Protein AF-A0A933NSB0-F1 (afdb_monomer_lite)

Radius of gyration: 14.28 Å; chains: 1; bounding box: 38×37×34 Å

Secondary structure (DSSP, 8-state):
-HHHHHHTTSSEE-TTT--EEEETTEESS--S-EEEETTEEEEESSHHHHHHHHHHHT--EEEEEE-TTT--EEEEEEETTEES--S------S-GGGGGG-TT--

pLDDT: mean 95.73, std 2.61, range [85.5, 98.75]

Sequence (106 aa):
AWKRLHDAHAIVLQAENNELRMANPFSAVPTDHQVHAAGRTWFANCAWDAVGICAALHSDGHIETTCADCAEPIEVEVRDQQPTDRHLLFHCLVPAANWWDDIVFT

Structure (mmCIF, N/CA/C/O backbone):
data_AF-A0A933NSB0-F1
#
_entry.id   AF-A0A933NSB0-F1
#
loop_
_atom_site.group_PDB
_atom_site.id
_atom_site.type_symbol
_atom_site.label_atom_id
_atom_site.label_alt_id
_atom_site.label_comp_id
_atom_site.label_asym_id
_atom_site.label_entity_id
_atom_site.label_seq_id
_atom_site.pdbx_PDB_ins_code
_atom_site.Cartn_x
_atom_site.Cartn_y
_atom_site.Cartn_z
_atom_site.occupancy
_atom_site.B_iso_or_equiv
_atom_site.auth_seq_id
_atom_site.auth_comp_id
_atom_site.auth_asym_id
_atom_site.auth_atom_id
_atom_site.pdbx_PDB_model_num
ATOM 1 N N . ALA A 1 1 ? 17.378 -17.984 -1.416 1.00 85.50 1 ALA A N 1
ATOM 2 C CA . ALA A 1 1 ? 15.939 -18.179 -1.129 1.00 85.50 1 ALA A CA 1
ATOM 3 C C . ALA A 1 1 ? 15.105 -17.001 -1.634 1.00 85.50 1 ALA A C 1
ATOM 5 O O . ALA A 1 1 ? 14.236 -17.234 -2.459 1.00 85.50 1 ALA A O 1
ATOM 6 N N . TRP A 1 2 ? 15.421 -15.765 -1.224 1.00 92.62 2 TRP A N 1
ATOM 7 C CA . TRP A 1 2 ? 14.716 -14.534 -1.613 1.00 92.62 2 TRP A CA 1
ATOM 8 C C . TRP A 1 2 ? 14.556 -14.321 -3.126 1.00 9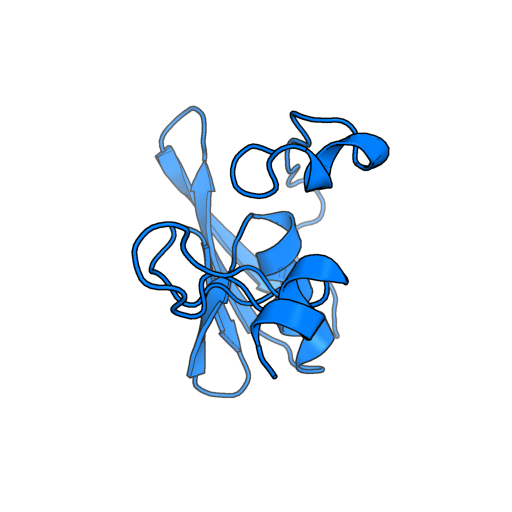2.62 2 TRP A C 1
ATOM 10 O O . TRP A 1 2 ? 13.439 -14.128 -3.582 1.00 92.62 2 TRP A O 1
ATOM 20 N N . LYS A 1 3 ? 15.619 -14.489 -3.924 1.00 94.81 3 LYS A N 1
ATOM 21 C CA . LYS A 1 3 ? 15.533 -14.368 -5.392 1.00 94.81 3 LYS A CA 1
ATOM 22 C C . LYS A 1 3 ? 14.450 -15.254 -6.025 1.00 94.81 3 LYS A C 1
ATOM 24 O O . LYS A 1 3 ? 13.685 -14.792 -6.849 1.00 94.81 3 LYS A O 1
ATOM 29 N N . ARG A 1 4 ? 14.306 -16.502 -5.567 1.00 96.69 4 ARG A N 1
ATOM 30 C CA . ARG A 1 4 ? 13.256 -17.408 -6.063 1.00 96.69 4 ARG A CA 1
ATOM 31 C C . ARG A 1 4 ? 11.844 -16.887 -5.764 1.00 96.69 4 ARG A C 1
ATOM 33 O O . ARG A 1 4 ? 10.937 -17.148 -6.538 1.00 96.69 4 ARG A O 1
ATOM 40 N N . LEU A 1 5 ? 11.645 -16.219 -4.625 1.00 97.00 5 LEU A N 1
ATOM 41 C CA . LEU A 1 5 ? 10.359 -15.601 -4.282 1.00 97.00 5 LEU A CA 1
ATOM 42 C C . LEU A 1 5 ? 10.109 -14.352 -5.132 1.00 97.00 5 LEU A C 1
ATOM 44 O O . LEU A 1 5 ? 8.975 -14.114 -5.527 1.00 97.00 5 LEU A O 1
ATOM 48 N N . HIS A 1 6 ? 11.166 -13.600 -5.436 1.00 96.88 6 HIS A N 1
ATOM 49 C CA . HIS A 1 6 ? 11.103 -12.446 -6.323 1.00 96.88 6 HIS A CA 1
ATOM 50 C C . HIS A 1 6 ? 10.737 -12.830 -7.757 1.00 96.88 6 HIS A C 1
ATOM 52 O O . HIS A 1 6 ? 9.758 -12.323 -8.288 1.00 96.88 6 HIS A O 1
ATOM 58 N N . ASP A 1 7 ? 11.445 -13.805 -8.331 1.00 95.69 7 ASP A N 1
ATOM 59 C CA . ASP A 1 7 ? 11.183 -14.326 -9.680 1.00 95.69 7 ASP A CA 1
ATOM 60 C C . ASP A 1 7 ? 9.775 -14.951 -9.797 1.00 95.69 7 ASP A C 1
ATOM 62 O O . ASP A 1 7 ? 9.228 -15.084 -10.886 1.00 95.69 7 ASP A O 1
ATOM 66 N N . ALA A 1 8 ? 9.189 -15.358 -8.665 1.00 96.56 8 ALA A N 1
ATOM 67 C CA . ALA A 1 8 ? 7.826 -15.876 -8.567 1.00 96.56 8 ALA A CA 1
ATOM 68 C C . ALA A 1 8 ? 6.791 -14.803 -8.187 1.00 96.56 8 ALA A C 1
ATOM 70 O O . ALA A 1 8 ? 5.660 -15.159 -7.857 1.00 96.56 8 ALA A O 1
ATOM 71 N N . HIS A 1 9 ? 7.173 -13.520 -8.187 1.00 96.00 9 HIS A N 1
ATOM 72 C CA . HIS A 1 9 ? 6.291 -12.385 -7.901 1.00 96.00 9 HIS A CA 1
ATOM 73 C C . HIS A 1 9 ? 5.637 -12.422 -6.505 1.00 96.00 9 HIS A C 1
ATOM 75 O O . HIS A 1 9 ? 4.598 -11.814 -6.264 1.00 96.00 9 HIS A O 1
ATOM 81 N N . ALA A 1 10 ? 6.243 -13.137 -5.554 1.00 96.19 10 ALA A N 1
ATOM 82 C CA . ALA A 1 10 ? 5.764 -13.202 -4.173 1.00 96.19 10 ALA A CA 1
ATOM 83 C C . ALA A 1 10 ? 6.301 -12.046 -3.310 1.00 96.19 10 ALA A C 1
ATOM 85 O O . ALA A 1 10 ? 5.724 -11.722 -2.276 1.00 96.19 10 ALA A O 1
ATOM 86 N N . ILE A 1 11 ? 7.425 -11.455 -3.720 1.00 97.19 11 ILE A N 1
ATOM 87 C CA . ILE A 1 11 ? 8.069 -10.294 -3.099 1.00 97.19 11 ILE A CA 1
ATOM 88 C C . ILE A 1 11 ? 8.786 -9.469 -4.170 1.00 97.19 11 ILE A C 1
ATOM 90 O O . ILE A 1 11 ? 9.105 -9.966 -5.250 1.00 97.19 11 ILE A O 1
ATOM 94 N N . VAL A 1 12 ? 9.170 -8.248 -3.828 1.00 97.81 12 VAL A N 1
ATOM 95 C CA . VAL A 1 12 ? 10.007 -7.388 -4.664 1.00 97.81 12 VAL A CA 1
ATOM 96 C C . VAL A 1 12 ? 11.318 -7.129 -3.938 1.00 97.81 12 VAL A C 1
ATOM 98 O O . VAL A 1 12 ? 11.308 -6.759 -2.764 1.00 97.81 12 VAL A O 1
ATOM 101 N N . LEU A 1 13 ? 12.443 -7.345 -4.617 1.00 97.12 13 LEU A N 1
ATOM 102 C CA . LEU A 1 13 ? 13.770 -6.995 -4.116 1.00 97.12 13 LEU A CA 1
ATOM 103 C C . LEU A 1 13 ? 14.243 -5.701 -4.781 1.00 97.12 13 LEU A C 1
ATOM 105 O O . LEU A 1 13 ? 13.905 -5.438 -5.932 1.00 97.12 13 LEU A O 1
ATOM 109 N N . GLN A 1 14 ? 15.026 -4.902 -4.063 1.00 95.19 14 GLN A N 1
ATOM 110 C CA . GLN A 1 14 ? 15.727 -3.751 -4.629 1.00 95.19 14 GLN A CA 1
ATOM 111 C C . GLN A 1 14 ? 16.800 -4.232 -5.616 1.00 95.19 14 GLN A C 1
ATOM 113 O O . GLN A 1 14 ? 17.529 -5.188 -5.329 1.00 95.19 14 GLN A O 1
ATOM 118 N N . ALA A 1 15 ? 16.909 -3.572 -6.770 1.00 90.69 15 ALA A N 1
ATOM 119 C CA . ALA A 1 15 ? 17.822 -3.983 -7.836 1.00 90.69 15 ALA A CA 1
ATOM 120 C C . ALA A 1 15 ? 19.297 -3.820 -7.430 1.00 90.69 15 ALA A C 1
ATOM 122 O O . ALA A 1 15 ? 20.159 -4.588 -7.855 1.00 90.69 15 ALA A O 1
ATOM 123 N N . GLU A 1 16 ? 19.582 -2.831 -6.585 1.00 93.44 16 GLU A N 1
ATOM 124 C CA . GLU A 1 16 ? 20.928 -2.388 -6.239 1.00 93.44 16 GLU A CA 1
ATOM 125 C C . GLU A 1 16 ? 21.599 -3.311 -5.217 1.00 93.44 16 GLU A C 1
ATOM 127 O O . GLU A 1 16 ? 22.798 -3.575 -5.307 1.00 93.44 16 GLU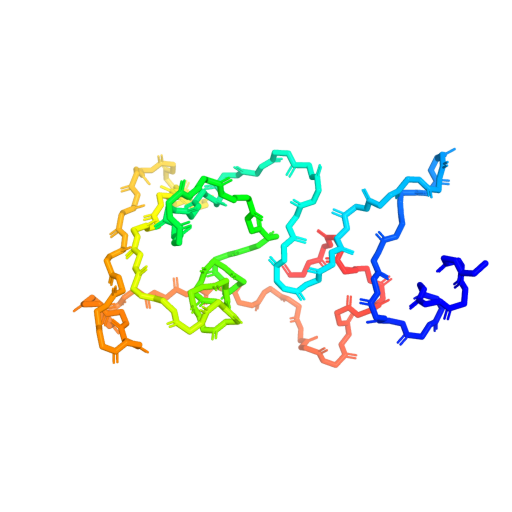 A O 1
ATOM 132 N N . ASN A 1 17 ? 20.840 -3.799 -4.232 1.00 94.19 17 ASN A N 1
ATOM 133 C CA . ASN A 1 17 ? 21.389 -4.504 -3.070 1.00 94.19 17 ASN A CA 1
ATOM 134 C C . ASN A 1 17 ? 20.652 -5.809 -2.708 1.00 94.19 17 ASN A C 1
ATOM 136 O O . ASN A 1 17 ? 21.086 -6.513 -1.797 1.00 94.19 17 ASN A O 1
ATOM 140 N N . ASN A 1 18 ? 19.596 -6.182 -3.441 1.00 94.19 18 ASN A N 1
ATOM 141 C CA . ASN A 1 18 ? 18.738 -7.342 -3.163 1.00 94.19 18 ASN A CA 1
ATOM 142 C C . ASN A 1 18 ? 18.066 -7.331 -1.775 1.00 94.19 18 ASN A C 1
ATOM 144 O O . ASN A 1 18 ? 17.661 -8.389 -1.281 1.00 94.19 18 ASN A O 1
ATOM 148 N N . GLU A 1 19 ? 17.936 -6.170 -1.132 1.00 96.19 19 GLU A N 1
ATOM 149 C CA . GLU A 1 19 ? 17.112 -6.030 0.068 1.00 96.19 19 GLU A CA 1
ATOM 150 C C . GLU A 1 19 ? 15.626 -6.121 -0.284 1.00 96.19 19 GLU A C 1
ATOM 152 O O . GLU A 1 19 ? 15.218 -5.862 -1.418 1.00 96.19 19 GLU A O 1
ATOM 157 N N . LEU A 1 20 ? 14.796 -6.491 0.693 1.00 96.44 20 LEU A N 1
ATOM 158 C CA . LEU A 1 20 ? 13.349 -6.506 0.510 1.00 96.44 20 LEU A CA 1
ATOM 159 C C . LEU A 1 20 ? 12.861 -5.080 0.236 1.00 96.44 20 LEU A C 1
ATOM 161 O O . LEU A 1 20 ? 13.147 -4.170 1.008 1.00 96.44 20 LEU A O 1
ATOM 165 N N . ARG A 1 21 ? 12.120 -4.902 -0.856 1.00 97.38 21 ARG A N 1
ATOM 166 C CA . ARG A 1 21 ? 11.417 -3.662 -1.193 1.00 97.38 21 ARG A CA 1
ATOM 167 C C . ARG A 1 21 ? 9.937 -3.773 -0.859 1.00 97.38 21 ARG A C 1
ATOM 169 O O . ARG A 1 21 ? 9.394 -2.881 -0.223 1.00 97.38 21 ARG A O 1
ATOM 176 N N . MET A 1 22 ? 9.305 -4.867 -1.279 1.00 98.00 22 MET A N 1
ATOM 177 C CA . MET A 1 22 ? 7.872 -5.090 -1.091 1.00 98.00 22 MET A CA 1
ATOM 178 C C . MET A 1 22 ? 7.610 -6.546 -0.726 1.00 98.00 22 MET A C 1
ATOM 180 O O . MET A 1 22 ? 8.199 -7.466 -1.298 1.00 98.00 22 MET A O 1
ATOM 184 N N . ALA A 1 23 ? 6.691 -6.752 0.202 1.00 97.50 23 ALA A N 1
ATOM 185 C CA . ALA A 1 23 ? 6.018 -8.019 0.424 1.00 97.50 23 ALA A CA 1
ATOM 186 C C . ALA A 1 23 ? 4.528 -7.692 0.478 1.00 97.50 23 ALA A C 1
ATOM 188 O O . ALA A 1 23 ? 4.003 -7.405 1.552 1.00 97.50 23 ALA A O 1
ATOM 189 N N . ASN A 1 24 ? 3.891 -7.625 -0.695 1.00 95.75 24 ASN A N 1
ATOM 190 C CA . ASN A 1 24 ? 2.570 -7.019 -0.840 1.00 95.75 24 ASN A CA 1
ATOM 191 C C . ASN A 1 24 ? 1.574 -7.586 0.187 1.00 95.75 24 ASN A C 1
ATOM 193 O O . ASN A 1 24 ? 1.540 -8.803 0.404 1.00 95.75 24 ASN A O 1
ATOM 197 N N . PRO A 1 25 ? 0.772 -6.720 0.829 1.00 97.50 25 PRO A N 1
ATOM 198 C CA . PRO A 1 25 ? 0.610 -5.282 0.552 1.00 97.50 25 PRO A CA 1
ATOM 199 C C . PRO A 1 25 ? 1.629 -4.353 1.255 1.00 97.50 25 PRO A C 1
ATOM 201 O O . PRO A 1 25 ? 1.512 -3.132 1.194 1.00 97.50 25 PRO A O 1
ATOM 204 N N . PHE A 1 26 ? 2.629 -4.904 1.946 1.00 98.56 26 PHE A N 1
ATOM 205 C CA . PHE A 1 26 ? 3.564 -4.133 2.766 1.00 98.56 26 PHE A CA 1
ATOM 206 C C . PHE A 1 26 ? 4.755 -3.612 1.955 1.00 98.56 26 PHE A C 1
ATOM 208 O O . PHE A 1 26 ? 5.414 -4.372 1.235 1.00 98.56 26 PHE A O 1
ATOM 215 N N . SER A 1 27 ? 5.081 -2.337 2.154 1.00 98.38 27 SER A N 1
ATOM 216 C CA . SER A 1 27 ? 6.333 -1.725 1.717 1.00 98.38 27 SER A CA 1
ATOM 217 C C . SER A 1 27 ? 7.387 -1.839 2.818 1.00 98.38 27 SER A C 1
ATOM 219 O O . SER A 1 27 ? 7.122 -1.585 3.995 1.00 98.38 27 SER A O 1
ATOM 221 N N . ALA A 1 28 ? 8.607 -2.203 2.433 1.00 97.56 28 ALA A N 1
ATOM 222 C CA . ALA A 1 28 ? 9.772 -2.196 3.316 1.00 97.56 28 ALA A CA 1
ATOM 223 C C . ALA A 1 28 ? 10.512 -0.844 3.312 1.00 97.56 28 ALA A C 1
ATOM 225 O O . ALA A 1 28 ? 11.462 -0.662 4.072 1.00 97.56 28 ALA A O 1
ATOM 226 N N . VAL A 1 29 ? 10.074 0.105 2.478 1.00 96.31 29 VAL A N 1
ATOM 227 C CA . VAL A 1 29 ? 10.581 1.484 2.421 1.00 96.31 29 VAL A CA 1
ATOM 228 C C . VAL A 1 29 ? 9.463 2.484 2.749 1.00 96.31 29 VAL A C 1
ATOM 230 O O . VAL A 1 29 ? 8.294 2.171 2.511 1.00 96.31 29 VAL A O 1
ATOM 233 N N . PRO A 1 30 ? 9.776 3.678 3.286 1.00 97.00 30 PRO A N 1
ATOM 234 C CA . PRO A 1 30 ? 8.766 4.705 3.530 1.00 97.00 30 PRO A CA 1
ATOM 235 C C . PRO A 1 30 ? 8.020 5.106 2.253 1.00 97.00 30 PRO A C 1
ATOM 237 O O . PRO A 1 30 ? 8.629 5.237 1.190 1.00 97.00 30 PRO A O 1
ATOM 240 N N . THR A 1 31 ? 6.714 5.322 2.378 1.00 96.88 31 THR A N 1
ATOM 241 C CA . THR A 1 31 ? 5.818 5.808 1.320 1.00 96.88 31 THR A CA 1
ATOM 242 C C . THR A 1 31 ? 4.831 6.812 1.908 1.00 96.88 31 THR A C 1
ATOM 244 O O . THR A 1 31 ? 4.682 6.900 3.130 1.00 96.88 31 THR A O 1
ATOM 247 N N . ASP A 1 32 ? 4.101 7.516 1.045 1.00 95.44 32 ASP A N 1
ATOM 248 C CA . ASP A 1 32 ? 3.008 8.405 1.452 1.00 95.44 32 ASP A CA 1
ATOM 249 C C . ASP A 1 32 ? 1.759 7.639 1.927 1.00 95.44 32 ASP A C 1
ATOM 251 O O . ASP A 1 32 ? 0.737 8.252 2.206 1.00 95.44 32 ASP A O 1
ATOM 255 N N . HIS A 1 33 ? 1.792 6.306 1.995 1.00 98.00 33 HIS A N 1
ATOM 256 C CA . HIS A 1 33 ? 0.661 5.479 2.414 1.00 98.00 33 HIS A CA 1
ATOM 257 C C . HIS A 1 33 ? 0.974 4.822 3.761 1.00 98.00 33 HIS A C 1
ATOM 259 O O . HIS A 1 33 ? 1.515 3.713 3.814 1.00 98.00 33 HIS A O 1
ATOM 265 N N . GLN A 1 34 ? 0.645 5.507 4.855 1.00 98.62 34 GLN A N 1
ATOM 266 C CA . GLN A 1 34 ? 0.821 4.986 6.209 1.00 98.62 34 GLN A CA 1
ATOM 267 C C . GLN A 1 34 ? -0.453 4.298 6.691 1.00 98.62 34 GLN A C 1
ATOM 269 O O . GLN A 1 34 ? -1.555 4.796 6.489 1.00 98.62 34 GLN A O 1
ATOM 274 N N . VAL A 1 35 ? -0.301 3.143 7.337 1.00 98.75 35 VAL A N 1
ATOM 275 C CA . VAL A 1 35 ? -1.417 2.358 7.874 1.00 98.75 35 VAL A CA 1
ATOM 276 C C . VAL A 1 35 ? -1.167 2.039 9.339 1.00 98.75 35 VAL A C 1
ATOM 278 O O . VAL A 1 35 ? -0.234 1.313 9.685 1.00 98.75 35 VAL A O 1
ATOM 281 N N . HIS A 1 36 ? -2.033 2.544 10.205 1.00 98.69 36 HIS A N 1
ATOM 282 C CA . HIS A 1 36 ? -2.063 2.250 11.628 1.00 98.69 36 HIS A CA 1
ATOM 283 C C . HIS A 1 36 ? -3.014 1.077 11.869 1.00 98.69 36 HIS A C 1
ATOM 285 O O . HIS A 1 36 ? -4.233 1.237 11.883 1.00 98.69 36 HIS A O 1
ATOM 291 N N . ALA A 1 37 ? -2.459 -0.123 12.044 1.00 98.31 37 ALA A N 1
ATOM 292 C CA . ALA A 1 37 ? -3.237 -1.348 12.214 1.00 98.31 37 ALA A CA 1
ATOM 293 C C . ALA A 1 37 ? -2.505 -2.352 13.112 1.00 98.31 37 ALA A C 1
ATOM 295 O O . ALA A 1 37 ? -1.272 -2.432 13.118 1.00 98.31 37 ALA A O 1
ATOM 296 N N . ALA A 1 38 ? -3.270 -3.135 13.879 1.00 97.38 38 ALA A N 1
ATOM 297 C CA . ALA A 1 38 ? -2.743 -4.145 14.802 1.00 97.38 38 ALA A CA 1
ATOM 298 C C . ALA A 1 38 ? -1.659 -3.613 15.776 1.00 97.38 38 ALA A C 1
ATOM 300 O O . ALA A 1 38 ? -0.678 -4.294 16.081 1.00 97.38 38 ALA A O 1
ATOM 301 N N . GLY A 1 39 ? -1.822 -2.373 16.257 1.00 97.81 39 GLY A N 1
ATOM 302 C CA . GLY A 1 39 ? -0.917 -1.738 17.227 1.00 97.81 39 GLY A CA 1
ATOM 303 C C . GLY A 1 39 ? 0.445 -1.313 16.666 1.00 97.81 39 GLY A C 1
ATOM 304 O O . GLY A 1 39 ? 1.379 -1.104 17.441 1.00 97.81 39 GLY A O 1
ATOM 305 N N . ARG A 1 40 ? 0.588 -1.219 15.339 1.00 98.25 40 ARG A N 1
ATOM 306 C CA . ARG A 1 40 ? 1.809 -0.783 14.647 1.00 98.25 40 ARG A CA 1
ATOM 307 C C . ARG A 1 40 ? 1.472 0.165 13.500 1.00 98.25 40 ARG A C 1
ATOM 309 O O . ARG A 1 40 ? 0.339 0.188 13.026 1.00 98.25 40 ARG A O 1
ATOM 316 N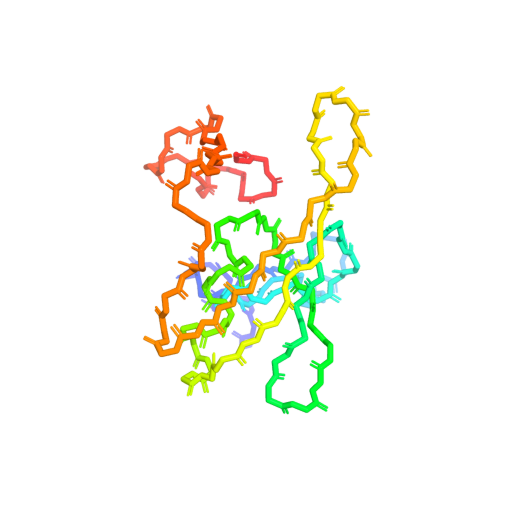 N . THR A 1 41 ? 2.484 0.898 13.050 1.00 98.50 41 THR A N 1
ATOM 317 C CA . THR A 1 41 ? 2.440 1.655 11.797 1.00 98.50 41 THR A CA 1
ATOM 318 C C . THR A 1 41 ? 3.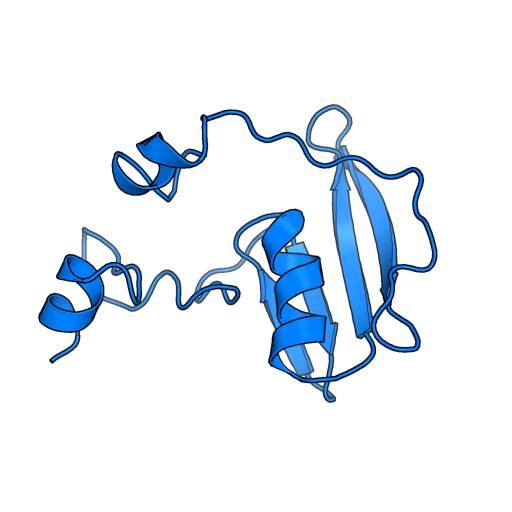163 0.866 10.714 1.00 98.50 41 THR A C 1
ATOM 320 O O . THR A 1 41 ? 4.273 0.374 10.933 1.00 98.50 41 THR A O 1
ATOM 323 N N . TRP A 1 42 ? 2.526 0.756 9.557 1.00 98.62 42 TRP A N 1
ATOM 324 C CA . TRP A 1 42 ? 3.026 0.092 8.361 1.00 98.62 42 TRP A CA 1
ATOM 325 C C . TRP A 1 42 ? 3.082 1.087 7.205 1.00 98.62 42 TRP A C 1
ATOM 327 O O . TRP A 1 42 ? 2.316 2.047 7.183 1.00 98.62 42 TRP A O 1
ATOM 337 N N . PHE A 1 43 ? 3.942 0.825 6.226 1.00 98.75 43 PHE A N 1
ATOM 338 C CA . PHE A 1 43 ? 3.903 1.500 4.931 1.00 98.75 43 PHE A CA 1
ATOM 339 C C . PHE A 1 43 ? 3.281 0.562 3.898 1.00 98.75 43 PHE A C 1
ATOM 341 O O . PHE A 1 43 ? 3.627 -0.621 3.855 1.00 98.75 43 PHE A O 1
ATOM 348 N N . ALA A 1 44 ? 2.385 1.080 3.067 1.00 98.38 44 ALA A N 1
ATOM 349 C CA . ALA A 1 44 ? 1.821 0.372 1.921 1.00 98.38 44 ALA A CA 1
ATOM 350 C C . ALA A 1 44 ? 2.482 0.821 0.614 1.00 98.38 44 ALA A C 1
ATOM 352 O O . ALA A 1 44 ? 2.989 1.940 0.531 1.00 98.38 44 ALA A O 1
ATOM 353 N N . ASN A 1 45 ? 2.471 -0.020 -0.424 1.00 97.31 45 ASN A N 1
ATOM 354 C CA . ASN A 1 45 ? 3.088 0.353 -1.707 1.00 97.31 45 ASN A CA 1
ATOM 355 C C . ASN A 1 45 ? 2.257 1.377 -2.496 1.00 97.31 45 ASN A C 1
ATOM 357 O O . ASN A 1 45 ? 2.817 2.149 -3.267 1.00 97.31 45 ASN A O 1
ATOM 361 N N . CYS A 1 46 ? 0.936 1.379 -2.313 1.00 95.56 46 CYS A N 1
ATOM 362 C CA . CYS A 1 46 ? -0.003 2.261 -3.002 1.00 95.56 46 CYS A CA 1
ATOM 363 C C . CYS A 1 46 ? -1.303 2.421 -2.191 1.00 95.56 46 CYS A C 1
ATOM 365 O O . CYS A 1 46 ? -1.507 1.747 -1.176 1.00 95.56 46 CYS A O 1
ATOM 367 N N . ALA A 1 47 ? -2.223 3.263 -2.672 1.00 95.12 47 ALA A N 1
ATOM 368 C CA . ALA A 1 47 ? -3.532 3.466 -2.046 1.00 95.12 47 ALA A CA 1
ATOM 369 C C . ALA A 1 47 ? -4.370 2.172 -1.942 1.00 95.12 47 ALA A C 1
ATOM 371 O O . ALA A 1 47 ? -5.051 1.958 -0.941 1.00 95.12 47 ALA A O 1
ATOM 372 N N . TRP A 1 48 ? -4.299 1.286 -2.944 1.00 94.56 48 TRP A N 1
ATOM 373 C CA . TRP A 1 48 ? -4.975 -0.019 -2.907 1.00 94.56 48 TRP A CA 1
ATOM 374 C C . TRP A 1 48 ? -4.383 -0.939 -1.831 1.00 94.56 48 TRP A C 1
ATOM 376 O O . TRP A 1 48 ? -5.112 -1.509 -1.016 1.00 94.56 48 TRP A O 1
ATOM 386 N N . ASP A 1 49 ? -3.055 -1.033 -1.786 1.00 97.12 49 ASP A N 1
ATOM 387 C CA . ASP A 1 49 ? -2.340 -1.838 -0.797 1.00 97.12 49 ASP A CA 1
ATOM 388 C C . ASP A 1 49 ? -2.577 -1.332 0.633 1.00 97.12 49 ASP A C 1
ATOM 390 O O . ASP A 1 49 ? -2.608 -2.137 1.561 1.00 97.12 49 ASP A O 1
ATOM 394 N N . ALA A 1 50 ? -2.820 -0.033 0.833 1.00 97.44 50 ALA A N 1
ATOM 395 C CA . ALA A 1 50 ? -3.112 0.517 2.155 1.00 97.44 50 ALA A CA 1
ATOM 396 C C . ALA A 1 50 ? -4.364 -0.118 2.784 1.00 97.44 50 ALA A C 1
ATOM 398 O O . ALA A 1 50 ? -4.335 -0.558 3.934 1.00 97.44 50 ALA A O 1
ATOM 399 N N . VAL A 1 51 ? -5.436 -0.271 2.001 1.00 95.81 51 VAL A N 1
ATOM 400 C CA . VAL A 1 51 ? -6.631 -1.023 2.425 1.00 95.81 51 VAL A CA 1
ATOM 401 C C . VAL A 1 51 ? -6.316 -2.521 2.532 1.00 95.81 51 VAL A C 1
ATOM 403 O O . VAL A 1 51 ? -6.787 -3.204 3.446 1.00 95.81 51 VAL A O 1
ATOM 406 N N . GLY A 1 52 ? -5.469 -3.028 1.630 1.00 96.69 52 GLY A N 1
ATOM 407 C CA . GLY A 1 52 ? -4.966 -4.400 1.643 1.00 96.69 52 GLY A CA 1
ATOM 408 C C . GLY A 1 52 ? -4.263 -4.795 2.946 1.00 96.69 52 GLY A C 1
ATOM 409 O O . GLY A 1 52 ? -4.432 -5.928 3.392 1.00 96.69 52 GLY A O 1
ATOM 410 N N . ILE A 1 53 ? -3.523 -3.888 3.596 1.00 98.44 53 ILE A N 1
ATOM 411 C CA . ILE A 1 53 ? -2.854 -4.154 4.882 1.00 98.44 53 ILE A CA 1
ATOM 412 C C . ILE A 1 53 ? -3.875 -4.486 5.975 1.00 98.44 53 ILE A C 1
ATOM 414 O O . ILE A 1 53 ? -3.717 -5.496 6.665 1.00 98.44 53 ILE A O 1
ATOM 418 N N . CYS A 1 54 ? -4.940 -3.691 6.117 1.00 97.88 54 CYS A N 1
ATOM 419 C CA . CYS A 1 54 ? -6.003 -3.955 7.094 1.00 97.88 54 CYS A CA 1
ATOM 420 C C . CYS A 1 54 ? -6.650 -5.329 6.851 1.00 97.88 54 CYS A C 1
ATOM 422 O O . CYS A 1 54 ? -6.815 -6.123 7.782 1.00 97.88 54 CYS A O 1
ATOM 424 N N . ALA A 1 55 ? -6.930 -5.651 5.583 1.00 96.62 55 ALA A N 1
ATOM 425 C CA . ALA A 1 55 ? -7.455 -6.955 5.188 1.00 96.62 55 ALA A CA 1
ATOM 426 C C . ALA A 1 55 ? -6.487 -8.110 5.514 1.00 96.62 55 ALA A C 1
ATOM 428 O O . ALA A 1 55 ? -6.910 -9.110 6.093 1.00 96.62 55 ALA A O 1
ATOM 429 N N . ALA A 1 56 ? -5.195 -7.971 5.197 1.00 97.12 56 ALA A N 1
ATOM 430 C CA . ALA A 1 56 ? -4.173 -8.991 5.444 1.00 97.12 56 ALA A CA 1
ATOM 431 C C . ALA A 1 56 ? -3.946 -9.260 6.941 1.00 97.12 56 ALA A C 1
ATOM 433 O O . ALA A 1 56 ? -3.646 -10.388 7.333 1.00 97.12 56 ALA A O 1
ATOM 434 N N . LEU A 1 57 ? -4.094 -8.232 7.780 1.00 97.19 57 LEU A N 1
ATOM 435 C CA . LEU A 1 57 ? -3.964 -8.337 9.234 1.00 97.19 57 LEU A CA 1
ATOM 436 C C . LEU A 1 57 ? -5.269 -8.740 9.932 1.00 97.19 57 LEU A C 1
ATOM 438 O O . LEU A 1 57 ? -5.254 -8.943 11.145 1.00 97.19 57 LEU A O 1
ATOM 442 N N . HIS A 1 58 ? -6.380 -8.849 9.195 1.00 96.50 58 HIS A N 1
ATOM 443 C CA . HIS A 1 58 ? -7.721 -9.049 9.751 1.00 96.50 58 HIS A CA 1
ATOM 444 C C . HIS A 1 58 ? -8.038 -8.054 10.879 1.00 96.50 58 HIS A C 1
ATOM 446 O O . HIS A 1 58 ? -8.568 -8.429 11.926 1.00 96.50 58 HIS A O 1
ATOM 452 N N . SER A 1 59 ? -7.675 -6.789 10.669 1.00 97.00 59 SER A N 1
ATOM 453 C CA . SER A 1 59 ? -7.766 -5.729 11.669 1.00 97.00 59 SER A CA 1
ATOM 454 C C . SER A 1 59 ? -8.404 -4.489 11.068 1.00 97.00 59 SER A C 1
ATOM 456 O O . SER A 1 59 ? -8.147 -4.138 9.917 1.00 97.00 59 SER A O 1
ATOM 458 N N . ASP A 1 60 ? -9.166 -3.790 11.899 1.00 98.06 60 ASP A N 1
ATOM 459 C CA . ASP A 1 60 ? -9.509 -2.393 11.663 1.00 98.06 60 ASP A CA 1
ATOM 460 C C . ASP A 1 60 ? -8.239 -1.533 11.708 1.00 98.06 60 ASP A C 1
ATOM 462 O O . ASP A 1 60 ? -7.195 -1.956 12.235 1.00 98.06 60 ASP A O 1
ATOM 466 N N . GLY A 1 61 ? -8.321 -0.327 11.157 1.00 97.81 61 GLY A N 1
ATOM 467 C CA . GLY A 1 61 ? -7.176 0.569 11.106 1.00 97.81 61 GLY A CA 1
ATOM 468 C C . GLY A 1 61 ? -7.497 1.952 10.570 1.00 97.81 61 GLY A C 1
ATOM 469 O O . GLY A 1 61 ? -8.609 2.226 10.124 1.00 97.81 61 GLY A O 1
ATOM 470 N N . HIS A 1 62 ? -6.492 2.814 10.615 1.00 98.50 62 HIS A N 1
ATOM 471 C CA . HIS A 1 62 ? -6.533 4.170 10.079 1.00 98.50 62 HIS A CA 1
ATOM 472 C C . HIS A 1 62 ? -5.412 4.327 9.057 1.00 98.50 62 HIS A C 1
ATOM 474 O O . HIS A 1 62 ? -4.287 3.881 9.284 1.00 98.50 62 HIS A O 1
ATOM 480 N N . ILE A 1 63 ? -5.753 4.871 7.898 1.00 98.44 63 ILE A N 1
ATOM 481 C CA . ILE A 1 63 ? -4.855 5.058 6.766 1.00 98.44 63 ILE A CA 1
ATOM 482 C C . ILE A 1 63 ? -4.662 6.555 6.586 1.00 98.44 63 ILE A C 1
ATOM 484 O O . ILE A 1 63 ? -5.641 7.277 6.412 1.00 98.44 63 ILE A O 1
ATOM 488 N N . GLU A 1 64 ? -3.412 6.994 6.558 1.00 98.44 64 GLU A N 1
ATOM 489 C CA . GLU A 1 64 ? -3.027 8.360 6.224 1.00 98.44 64 GLU A CA 1
ATOM 490 C C . GLU A 1 64 ? -2.335 8.368 4.866 1.00 98.44 64 GLU A C 1
ATOM 492 O O . GLU A 1 64 ? -1.414 7.582 4.609 1.00 98.44 64 GLU A O 1
ATOM 497 N N . THR A 1 65 ? -2.779 9.258 3.984 1.00 97.38 65 THR A N 1
ATOM 498 C CA . THR A 1 65 ? -2.145 9.462 2.689 1.00 97.38 65 THR A CA 1
ATOM 499 C C . THR A 1 65 ? -2.345 10.868 2.137 1.00 97.38 65 THR A C 1
ATOM 501 O O . THR A 1 65 ? -2.861 11.747 2.823 1.00 97.38 65 THR A O 1
ATOM 504 N N . THR A 1 66 ? -1.896 11.112 0.910 1.00 96.31 66 THR A N 1
ATOM 505 C CA . THR A 1 66 ? -2.005 12.395 0.219 1.00 96.31 66 THR A CA 1
ATOM 506 C C . THR A 1 66 ? -2.584 12.204 -1.178 1.00 96.31 66 THR A C 1
ATOM 508 O O . THR A 1 66 ? -2.388 11.181 -1.839 1.00 96.31 66 THR A O 1
ATOM 511 N N . CYS A 1 67 ? -3.330 13.201 -1.647 1.00 94.00 67 CYS A N 1
ATOM 512 C CA . CYS A 1 67 ? -3.800 13.238 -3.024 1.00 94.00 67 CYS A CA 1
ATOM 513 C C . CYS A 1 67 ? -2.615 13.393 -3.988 1.00 94.00 67 CYS A C 1
ATOM 515 O O . CYS A 1 67 ? -1.849 14.348 -3.877 1.00 94.00 67 CYS A O 1
ATOM 517 N N . ALA A 1 68 ? -2.507 12.515 -4.986 1.00 91.56 68 ALA A N 1
ATOM 518 C CA . ALA A 1 68 ? -1.425 12.576 -5.972 1.00 91.56 68 ALA A CA 1
ATOM 519 C C . ALA A 1 68 ? -1.469 13.826 -6.882 1.00 91.56 68 ALA A C 1
ATOM 521 O O . ALA A 1 68 ? -0.459 14.154 -7.498 1.00 91.56 68 ALA A O 1
ATOM 522 N N . ASP A 1 69 ? -2.614 14.516 -6.978 1.00 93.31 69 ASP A N 1
ATOM 523 C CA . ASP A 1 69 ? -2.783 15.729 -7.798 1.00 93.31 69 ASP A CA 1
ATOM 524 C C . ASP A 1 69 ? -2.511 17.018 -7.001 1.00 93.31 69 ASP A C 1
ATOM 526 O O . ASP A 1 69 ? -1.702 17.852 -7.403 1.00 93.31 69 ASP A O 1
ATOM 530 N N . CYS A 1 70 ? -3.155 17.175 -5.839 1.00 95.31 70 CYS A N 1
ATOM 531 C CA . CYS A 1 70 ? -3.112 18.419 -5.060 1.00 95.31 70 CYS A CA 1
ATOM 532 C C . CYS A 1 70 ? -2.319 18.339 -3.745 1.00 95.31 70 CYS A C 1
ATOM 534 O O . CYS A 1 70 ? -2.183 19.355 -3.066 1.00 95.31 70 CYS A O 1
ATOM 536 N N . ALA A 1 71 ? -1.806 17.161 -3.375 1.00 95.62 71 ALA A N 1
ATOM 537 C CA . ALA A 1 71 ? -1.108 16.887 -2.114 1.00 95.62 71 ALA A CA 1
ATOM 538 C C . ALA A 1 71 ? -1.928 17.124 -0.829 1.00 95.62 71 ALA A C 1
ATOM 540 O O . ALA A 1 71 ? -1.367 17.100 0.267 1.00 95.62 71 ALA A O 1
ATOM 541 N N . GLU A 1 72 ? -3.247 17.323 -0.927 1.00 97.19 72 GLU A N 1
ATOM 542 C CA . GLU A 1 72 ? -4.101 17.418 0.259 1.00 97.19 72 GLU A CA 1
ATOM 543 C C . GLU A 1 72 ? -4.086 16.098 1.048 1.00 97.19 72 GLU A C 1
ATOM 545 O O . GLU A 1 72 ? -4.132 15.025 0.432 1.00 97.19 72 GLU A O 1
ATOM 550 N N . PRO A 1 73 ? -4.025 16.152 2.393 1.00 97.25 73 PRO A N 1
ATOM 551 C CA . PRO A 1 73 ? -4.120 14.962 3.227 1.00 97.25 73 PRO A CA 1
ATOM 552 C C . PRO A 1 73 ? -5.459 14.246 3.034 1.00 97.25 73 PRO A C 1
ATOM 554 O O . PRO A 1 73 ? -6.517 14.875 2.991 1.00 97.25 73 PRO A O 1
ATOM 557 N N . ILE A 1 74 ? -5.403 12.922 2.964 1.00 96.81 74 ILE A N 1
ATOM 558 C CA . ILE A 1 74 ? -6.557 12.031 2.909 1.00 96.81 74 ILE A CA 1
ATOM 559 C C . ILE A 1 74 ? -6.412 11.033 4.052 1.00 96.81 74 ILE A C 1
ATOM 561 O O . ILE A 1 74 ? -5.389 10.360 4.171 1.00 96.81 74 ILE A O 1
ATOM 565 N N . GLU A 1 75 ? -7.457 10.907 4.860 1.00 97.50 75 GLU A N 1
ATOM 566 C CA . GLU A 1 75 ? -7.535 9.921 5.933 1.00 97.50 75 GLU A CA 1
ATOM 56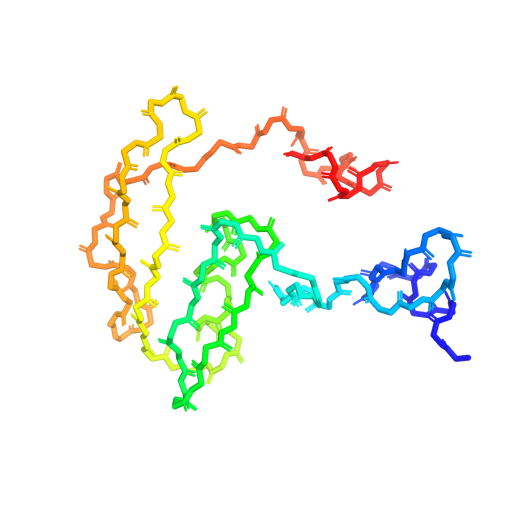7 C C . GLU A 1 75 ? -8.681 8.946 5.668 1.00 97.50 75 GLU A C 1
ATOM 569 O O . GLU A 1 75 ? -9.786 9.353 5.301 1.00 97.50 75 GLU A O 1
ATOM 574 N N . VAL A 1 76 ? -8.428 7.652 5.861 1.00 97.25 76 VAL A N 1
ATOM 575 C CA . VAL A 1 76 ? -9.431 6.596 5.683 1.00 97.25 76 VAL A CA 1
ATOM 576 C C . VAL A 1 76 ? -9.460 5.706 6.912 1.00 97.25 76 VAL A C 1
ATOM 578 O O . VAL A 1 76 ? -8.483 5.043 7.247 1.00 97.25 76 VAL A O 1
ATOM 581 N N . GLU A 1 77 ? -10.614 5.639 7.562 1.00 98.19 77 GLU A N 1
ATOM 582 C CA . GLU A 1 77 ? -10.870 4.661 8.614 1.00 98.19 77 GLU A CA 1
ATOM 583 C C . GLU A 1 77 ? -11.354 3.351 7.984 1.00 98.19 77 GLU A C 1
ATOM 585 O O . GLU A 1 77 ? -12.217 3.350 7.104 1.00 98.19 77 GLU A O 1
ATOM 590 N N . VAL A 1 78 ? -10.839 2.222 8.461 1.00 97.81 78 VAL A N 1
ATOM 591 C CA . VAL A 1 78 ? -11.328 0.879 8.140 1.00 97.81 78 VAL A CA 1
ATOM 592 C C . VAL A 1 78 ? -11.967 0.299 9.393 1.00 97.81 78 VAL A C 1
ATOM 594 O O . VAL A 1 78 ? -11.297 0.155 10.415 1.00 97.81 78 VAL A O 1
ATOM 597 N N . ARG A 1 79 ? -13.259 -0.029 9.308 1.00 97.19 79 ARG A N 1
ATOM 598 C CA . ARG A 1 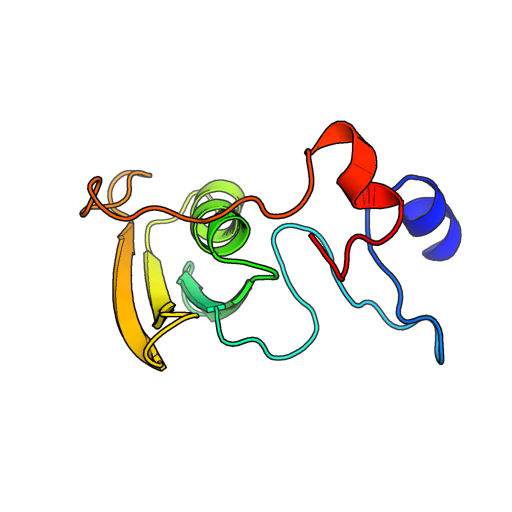79 ? -14.064 -0.598 10.397 1.00 97.19 79 ARG A CA 1
ATOM 599 C C . ARG A 1 79 ? -14.853 -1.795 9.913 1.00 97.19 79 ARG A C 1
ATOM 601 O O . ARG A 1 79 ? -15.432 -1.744 8.828 1.00 97.19 79 ARG A O 1
ATOM 608 N N . ASP A 1 80 ? -14.877 -2.860 10.706 1.00 94.81 80 ASP A N 1
ATOM 609 C CA . ASP A 1 80 ? -15.504 -4.131 10.336 1.00 94.81 80 ASP A CA 1
ATOM 610 C C . ASP A 1 80 ? -15.061 -4.592 8.929 1.00 94.81 80 ASP A C 1
ATOM 612 O O . ASP A 1 80 ? -15.871 -4.999 8.090 1.00 94.81 80 ASP A O 1
ATOM 616 N N . GLN A 1 81 ? -13.753 -4.472 8.658 1.00 87.56 81 GLN A N 1
ATOM 617 C CA . GLN A 1 81 ? -13.114 -4.792 7.370 1.00 87.56 81 GLN A CA 1
ATOM 618 C C . GLN A 1 81 ? -13.614 -3.979 6.161 1.00 87.56 81 GLN A C 1
ATOM 620 O O . GLN A 1 81 ? -13.462 -4.411 5.016 1.00 87.56 81 GLN A O 1
ATOM 625 N N . GLN A 1 82 ? -14.207 -2.803 6.375 1.00 93.38 82 GLN A N 1
ATOM 626 C CA . GLN A 1 82 ? -14.669 -1.932 5.294 1.00 93.38 82 GLN A CA 1
ATOM 627 C C . GLN A 1 82 ? -14.205 -0.486 5.501 1.00 93.38 82 GLN A C 1
ATOM 629 O O . GLN A 1 82 ? -14.259 0.013 6.625 1.00 93.38 82 GLN A O 1
ATOM 634 N N . PRO A 1 83 ? -13.778 0.220 4.437 1.00 94.06 83 PRO A N 1
ATOM 635 C CA . PRO A 1 83 ? -13.500 1.645 4.539 1.00 94.06 83 PRO A CA 1
ATOM 636 C C . PRO A 1 83 ? -14.793 2.406 4.855 1.00 94.06 83 PRO A C 1
ATOM 638 O O . PRO A 1 83 ? -15.865 2.107 4.309 1.00 94.06 83 PRO A O 1
ATOM 641 N N . THR A 1 84 ? -14.701 3.386 5.751 1.00 95.00 84 THR A N 1
ATOM 642 C CA . THR A 1 84 ? -15.850 4.200 6.164 1.00 95.00 84 THR A CA 1
ATOM 643 C C . THR A 1 84 ? -16.284 5.173 5.075 1.00 95.00 84 THR A C 1
ATOM 645 O O . THR A 1 84 ? -17.480 5.427 4.942 1.00 95.00 84 THR A O 1
ATOM 648 N N . ASP A 1 85 ? -15.340 5.688 4.280 1.00 92.19 85 ASP A N 1
ATOM 649 C CA . ASP A 1 85 ? -15.635 6.458 3.073 1.00 92.19 85 ASP A CA 1
ATOM 650 C C . ASP A 1 85 ? -15.485 5.577 1.828 1.00 92.19 85 ASP A C 1
ATOM 652 O O . ASP A 1 85 ? -14.445 4.964 1.591 1.00 92.19 85 ASP A O 1
ATOM 656 N N . ARG A 1 86 ? -16.552 5.508 1.030 1.00 89.12 86 ARG A N 1
ATOM 657 C CA . ARG A 1 86 ? -16.635 4.701 -0.197 1.00 89.12 86 ARG A CA 1
ATOM 658 C C . ARG A 1 86 ? -16.638 5.544 -1.470 1.00 89.12 86 ARG A C 1
ATOM 660 O O . ARG A 1 86 ? -16.808 4.987 -2.550 1.00 89.12 86 ARG A O 1
ATOM 667 N N . HIS A 1 87 ? -16.506 6.863 -1.351 1.00 92.62 87 HIS A N 1
ATOM 668 C CA . HIS A 1 87 ? -16.470 7.775 -2.496 1.00 92.62 87 HIS A CA 1
ATOM 669 C C . HIS A 1 87 ? -15.048 8.035 -2.990 1.00 92.62 87 HIS A C 1
ATOM 671 O O . HIS A 1 87 ? -14.872 8.538 -4.099 1.00 92.62 87 HIS A O 1
ATOM 677 N N . LEU A 1 88 ? -14.042 7.691 -2.182 1.00 91.88 88 LEU A N 1
ATOM 678 C CA . LEU A 1 88 ? -12.646 7.784 -2.573 1.00 91.88 88 LEU A CA 1
ATOM 679 C C . LEU A 1 88 ? -12.344 6.824 -3.722 1.00 91.88 88 LEU A C 1
ATOM 681 O O . LEU A 1 88 ? -12.812 5.684 -3.764 1.00 91.88 88 LEU A O 1
ATOM 685 N N . LEU A 1 89 ? -11.528 7.307 -4.650 1.00 92.62 89 LEU A N 1
ATOM 686 C CA . LEU A 1 89 ? -11.064 6.561 -5.806 1.00 92.62 89 LEU A CA 1
ATOM 687 C C . LEU A 1 89 ? -9.546 6.466 -5.737 1.00 92.62 89 LEU A C 1
ATOM 689 O O . LEU A 1 89 ? -8.871 7.439 -5.405 1.00 92.62 89 LEU A O 1
ATOM 693 N N . PHE A 1 90 ? -9.016 5.308 -6.106 1.00 91.94 90 PHE A N 1
ATOM 694 C CA . PHE A 1 90 ? -7.607 5.166 -6.440 1.00 91.94 90 PHE A CA 1
ATOM 695 C C . PHE A 1 90 ? -7.484 4.989 -7.952 1.00 91.94 90 PHE A C 1
ATOM 697 O O . PHE A 1 90 ? -8.374 4.444 -8.611 1.00 91.94 90 PHE A O 1
ATOM 704 N N . HIS A 1 91 ? -6.386 5.482 -8.506 1.00 90.94 91 HIS A N 1
ATOM 705 C CA . HIS A 1 91 ? -6.116 5.392 -9.928 1.00 90.94 91 HIS A CA 1
ATOM 706 C C . HIS A 1 91 ? -5.220 4.183 -10.210 1.00 90.94 91 HIS A C 1
ATOM 708 O O . HIS A 1 91 ? -4.145 4.074 -9.630 1.00 90.94 91 HIS A O 1
ATOM 714 N N . CYS A 1 92 ? -5.653 3.298 -11.108 1.00 92.62 92 CYS A N 1
ATOM 715 C CA . CYS A 1 92 ? -4.775 2.301 -11.721 1.00 92.62 92 CYS A CA 1
ATOM 716 C C . CYS A 1 92 ? -4.224 2.898 -13.015 1.00 92.62 92 CYS A C 1
ATOM 718 O O . CYS A 1 92 ? -4.955 2.953 -14.009 1.00 92.62 92 CYS A O 1
ATOM 720 N N . LEU A 1 93 ? -2.972 3.355 -12.998 1.00 92.56 93 LEU A N 1
ATOM 721 C CA . LEU A 1 93 ? -2.344 3.965 -14.168 1.00 92.56 93 LEU A CA 1
ATOM 722 C C . LEU A 1 93 ? -2.035 2.905 -15.230 1.00 92.56 93 LEU A C 1
ATOM 724 O O . LEU A 1 93 ? -2.297 3.100 -16.419 1.00 92.56 93 LEU A O 1
ATOM 728 N N . VAL A 1 94 ? -1.512 1.763 -14.790 1.00 95.81 94 VAL A N 1
ATOM 729 C CA . VAL A 1 94 ? -1.147 0.628 -15.635 1.00 95.81 94 VAL A CA 1
ATOM 730 C C . VAL A 1 94 ? -2.198 -0.485 -15.493 1.00 95.81 94 VAL A C 1
ATOM 732 O O . VAL A 1 94 ? -2.650 -0.775 -14.382 1.00 95.81 94 VAL A O 1
ATOM 735 N N . PRO A 1 95 ? -2.612 -1.155 -16.589 1.00 95.44 95 PRO A N 1
ATOM 736 C CA . PRO A 1 95 ? -3.467 -2.335 -16.500 1.00 95.44 95 PRO A CA 1
ATOM 737 C C . PRO A 1 95 ? -2.828 -3.436 -15.648 1.00 95.44 95 PRO A C 1
ATOM 739 O O . PRO A 1 95 ? -1.664 -3.772 -15.847 1.00 95.44 95 PRO A O 1
ATOM 742 N N . ALA A 1 96 ? -3.612 -4.075 -14.773 1.00 93.31 96 ALA A N 1
ATOM 743 C CA . ALA A 1 96 ? -3.096 -5.056 -13.812 1.00 93.31 96 ALA A CA 1
ATOM 744 C C . ALA A 1 96 ? -2.329 -6.237 -14.433 1.00 93.31 96 ALA A C 1
ATOM 746 O O . ALA A 1 96 ? -1.419 -6.784 -13.815 1.00 93.31 96 ALA A O 1
ATOM 747 N N . ALA A 1 97 ? -2.654 -6.606 -15.675 1.00 96.00 97 ALA A N 1
ATOM 748 C CA . ALA A 1 97 ? -1.937 -7.645 -16.414 1.00 96.00 97 ALA A CA 1
ATOM 749 C C . ALA A 1 97 ? -0.459 -7.298 -16.693 1.00 96.00 97 ALA A C 1
ATOM 751 O O . ALA A 1 97 ? 0.334 -8.211 -16.899 1.00 96.00 97 ALA A O 1
ATOM 752 N N . ASN A 1 98 ? -0.103 -6.009 -16.665 1.00 97.00 98 ASN A N 1
ATOM 753 C CA . ASN A 1 98 ? 1.228 -5.489 -16.986 1.00 97.00 98 ASN A CA 1
ATOM 754 C C . ASN A 1 98 ? 1.973 -4.969 -15.746 1.00 97.00 98 ASN A C 1
ATOM 756 O O . ASN A 1 98 ? 3.081 -4.463 -15.865 1.00 97.00 98 ASN A O 1
ATOM 760 N N . TRP A 1 99 ? 1.391 -5.073 -14.546 1.00 95.25 99 TRP A N 1
ATOM 761 C CA . TRP A 1 99 ? 2.020 -4.547 -13.328 1.00 95.25 99 TRP A CA 1
ATOM 762 C C . TRP A 1 99 ? 3.397 -5.144 -13.056 1.00 95.25 99 TRP A C 1
ATOM 764 O O . TRP A 1 99 ? 4.253 -4.471 -12.510 1.00 95.25 99 TRP A O 1
ATOM 774 N N . TRP A 1 100 ? 3.640 -6.390 -13.450 1.00 95.31 100 TRP A N 1
ATOM 775 C CA . TRP A 1 100 ? 4.937 -7.028 -13.231 1.00 95.31 100 TRP A CA 1
ATOM 776 C C . TRP A 1 100 ? 6.007 -6.662 -14.267 1.00 95.31 100 TRP A C 1
ATOM 778 O O . TRP A 1 100 ? 7.152 -7.072 -14.090 1.00 95.31 100 TRP A O 1
ATOM 788 N N . ASP A 1 101 ? 5.673 -5.875 -15.296 1.00 95.38 101 ASP A N 1
ATOM 789 C CA . ASP A 1 101 ? 6.680 -5.293 -16.193 1.00 95.38 101 ASP A CA 1
ATOM 790 C C . ASP A 1 101 ? 7.547 -4.273 -15.431 1.00 95.38 101 ASP A C 1
ATOM 792 O O . ASP A 1 101 ? 8.766 -4.244 -15.598 1.00 95.38 101 ASP A O 1
ATOM 796 N N . ASP A 1 102 ? 6.917 -3.485 -14.552 1.00 94.31 102 ASP A N 1
ATOM 797 C CA . ASP A 1 102 ? 7.561 -2.641 -13.544 1.00 94.31 102 ASP A CA 1
ATOM 798 C C . ASP A 1 102 ? 6.588 -2.393 -12.378 1.00 94.31 102 ASP A C 1
ATOM 800 O O . ASP A 1 102 ? 5.797 -1.456 -12.387 1.00 94.31 102 ASP A O 1
ATOM 804 N N . ILE A 1 103 ? 6.649 -3.235 -11.343 1.00 94.38 103 ILE A N 1
ATOM 805 C CA . ILE A 1 103 ? 5.723 -3.168 -10.193 1.00 94.38 103 ILE A CA 1
ATOM 806 C C . ILE A 1 103 ? 5.925 -1.917 -9.330 1.00 94.38 103 ILE A C 1
ATOM 808 O O . ILE A 1 103 ? 5.095 -1.596 -8.485 1.00 94.38 103 ILE A O 1
ATOM 812 N N . VAL A 1 104 ? 7.040 -1.208 -9.518 1.00 92.62 104 VAL A N 1
ATOM 813 C CA . VAL A 1 104 ? 7.285 0.075 -8.857 1.00 92.62 104 VAL A CA 1
ATOM 814 C C . VAL A 1 104 ? 6.578 1.213 -9.603 1.00 92.62 104 VAL A C 1
ATOM 816 O O . VAL A 1 104 ? 6.308 2.250 -8.997 1.00 92.62 104 VAL A O 1
ATOM 819 N N . PHE A 1 105 ? 6.245 1.015 -10.881 1.00 92.44 105 PHE A N 1
ATOM 820 C CA . PHE A 1 105 ? 5.542 1.962 -11.740 1.00 92.44 105 PHE A CA 1
ATOM 821 C C . PHE A 1 105 ? 4.213 1.367 -12.242 1.00 92.44 105 PHE A C 1
ATOM 823 O O . PHE A 1 105 ? 4.124 0.823 -13.344 1.00 92.44 105 PHE A O 1
ATOM 830 N N . THR A 1 106 ? 3.155 1.490 -11.435 1.00 87.69 106 THR A N 1
ATOM 831 C CA . THR A 1 106 ? 1.816 0.938 -11.731 1.00 87.69 106 THR A CA 1
ATOM 832 C C . THR A 1 106 ? 0.683 1.923 -11.540 1.00 87.69 106 THR A C 1
ATOM 834 O O . THR A 1 106 ? 0.838 2.821 -10.686 1.00 87.69 106 THR A O 1
#

Foldseek 3Di:
DLVVCCVVVQFPADPPPRHTQGRFQFGPDDDQKWKAWPNDITHGLFPVRSLVVCVVRVTWIKIWHADPPPRHIDIWTADPSRTPDPVDDDDDPDDPVCCVVPVSRD